Protein AF-A0A848ZBJ6-F1 (afdb_monomer)

Solvent-accessible surface area (backbone atoms only — not comparable to full-atom values): 4911 Å² total; per-residue (Å²): 131,85,77,73,73,75,70,56,47,20,69,48,89,95,43,83,51,63,23,58,89,96,51,75,38,26,72,72,60,53,71,58,25,54,71,67,42,51,47,47,29,52,52,26,43,50,52,21,65,75,36,59,92,40,91,62,26,68,57,30,46,49,51,23,52,52,28,47,47,52,30,42,48,53,44,64,76,51,74,76,86,78,80,137

Foldseek 3Di:
DDPPPPQQAAPAPPGRDRDDPPDNGNPVLLVQQDPVLNVQLVVLSVVLVVQPPHPCNVVSVVSNVVSSVSSNVSSVVPDDPDDD

pLDDT: mean 80.16, std 16.62, range [34.94, 94.06]

Mean predicted aligned error: 7.87 Å

Sequence (84 aa):
MSVDAMKRRCAVSGCETAPKRGHLMCLAHWRRVPRAEQAEVNDSWRAFMKGAGQEGSRERLARYRAAAKAATDAVMEKPEGGRP

Secondary structure (DSSP, 8-state):
----------SSTT--PPPPTT-SS-HHHHHHS-HHHHHHHHHHHHHHHHTTTSTTHHHHHHHHHHHHHHHHHHHHS-------

Radius of gyration: 14.59 Å; Cα contacts (8 Å, |Δi|>4): 72; chains: 1; bounding box: 46×26×41 Å

Nearest PDB structures (foldseek):
  7w8i-assembly1_A  TM=9.400E-01  e=1.663E+00  Homo sapiens
  3u3f-assembly2_B  TM=8.422E-01  e=1.241E+00  Homo sapiens
  7w9u-assembly3_C  TM=7.964E-01  e=1.395E+00  Homo sapiens
  5f28-assembly3_G  TM=7.549E-01  e=1.869E+00  Mus musculus
  6pw8-assembly1_A  TM=8.073E-01  e=2.814E+00  Homo sapiens

Structure (mmCIF, N/CA/C/O backbone):
data_AF-A0A848ZBJ6-F1
#
_entry.id   AF-A0A848ZBJ6-F1
#
loop_
_atom_site.group_PDB
_atom_site.id
_atom_site.type_symbol
_atom_site.label_atom_id
_atom_site.label_alt_id
_atom_site.label_comp_id
_atom_site.label_asym_id
_atom_site.label_entity_id
_atom_site.label_seq_id
_atom_site.pdbx_PDB_ins_code
_atom_site.Cartn_x
_atom_site.Cartn_y
_atom_site.Cartn_z
_atom_site.occupancy
_atom_site.B_iso_or_equiv
_atom_site.auth_seq_id
_atom_site.auth_comp_id
_atom_site.auth_asym_id
_atom_site.auth_atom_id
_atom_site.pdbx_PDB_model_num
ATOM 1 N N . MET A 1 1 ? 24.380 15.864 7.525 1.00 34.94 1 MET A N 1
ATOM 2 C CA . MET A 1 1 ? 23.012 16.089 7.012 1.00 34.94 1 MET A CA 1
ATOM 3 C C . MET A 1 1 ? 22.207 14.849 7.351 1.00 34.94 1 MET A C 1
ATOM 5 O O . MET A 1 1 ? 22.467 13.801 6.772 1.00 34.94 1 MET A O 1
ATOM 9 N N . SER A 1 2 ? 21.354 14.922 8.374 1.00 35.16 2 SER A N 1
ATOM 10 C CA . SER A 1 2 ? 20.505 13.800 8.778 1.00 35.16 2 SER A CA 1
ATOM 11 C C . SER A 1 2 ? 19.553 13.488 7.635 1.00 35.16 2 SER A C 1
ATOM 13 O O . SER A 1 2 ? 18.718 14.312 7.277 1.00 35.16 2 SER A O 1
ATOM 15 N N . VAL A 1 3 ? 19.712 12.318 7.024 1.00 42.19 3 VAL A N 1
ATOM 16 C CA . VAL A 1 3 ? 18.666 11.750 6.183 1.00 42.19 3 VAL A CA 1
ATOM 17 C C . VAL A 1 3 ? 17.550 11.362 7.135 1.00 42.19 3 VAL A C 1
ATOM 19 O O . VAL A 1 3 ? 17.576 10.283 7.722 1.00 42.19 3 VAL A O 1
ATOM 22 N N . ASP A 1 4 ? 16.624 12.291 7.376 1.00 39.38 4 ASP A N 1
ATOM 23 C CA . ASP A 1 4 ? 15.351 11.999 8.011 1.00 39.38 4 ASP A CA 1
ATOM 24 C C . ASP A 1 4 ? 14.800 10.758 7.327 1.00 39.38 4 ASP A C 1
ATOM 26 O O . ASP A 1 4 ? 14.380 10.776 6.166 1.00 39.38 4 ASP A O 1
ATOM 30 N N . ALA A 1 5 ? 14.912 9.634 8.032 1.00 42.06 5 ALA A N 1
ATOM 31 C CA . ALA A 1 5 ? 14.297 8.391 7.656 1.00 42.06 5 ALA A CA 1
ATOM 32 C C . ALA A 1 5 ? 12.820 8.730 7.571 1.00 42.06 5 ALA A C 1
ATOM 34 O O . ALA A 1 5 ? 12.162 8.836 8.604 1.00 42.06 5 ALA A O 1
ATOM 35 N N . MET A 1 6 ? 12.346 8.991 6.349 1.00 46.62 6 MET A N 1
ATOM 36 C CA . MET A 1 6 ? 10.961 9.269 6.018 1.00 46.62 6 MET A CA 1
ATOM 37 C C . MET A 1 6 ? 10.182 8.061 6.522 1.00 46.62 6 MET A C 1
ATOM 39 O O . MET A 1 6 ? 10.024 7.064 5.811 1.00 46.62 6 MET A O 1
ATOM 43 N N . LYS A 1 7 ? 9.808 8.094 7.807 1.00 53.25 7 LYS A N 1
ATOM 44 C CA . LYS A 1 7 ? 8.989 7.096 8.472 1.00 53.25 7 LYS A CA 1
ATOM 45 C C . LYS A 1 7 ? 7.722 7.145 7.659 1.00 53.25 7 LYS A C 1
ATOM 47 O O . LYS A 1 7 ? 6.933 8.072 7.820 1.00 53.25 7 LYS A O 1
ATOM 52 N N . ARG A 1 8 ? 7.594 6.218 6.704 1.00 66.06 8 ARG A N 1
ATOM 53 C CA . ARG A 1 8 ? 6.377 6.060 5.920 1.00 66.06 8 ARG A CA 1
ATOM 54 C C . ARG A 1 8 ? 5.302 5.912 6.974 1.00 66.06 8 ARG A C 1
ATOM 56 O O . ARG A 1 8 ? 5.348 4.951 7.733 1.00 66.06 8 ARG A O 1
ATOM 63 N N . ARG A 1 9 ? 4.466 6.934 7.126 1.00 79.50 9 ARG A N 1
ATOM 64 C CA . ARG A 1 9 ? 3.327 6.882 8.030 1.00 79.50 9 ARG A CA 1
ATOM 65 C C . ARG A 1 9 ? 2.296 5.977 7.381 1.00 79.50 9 ARG A C 1
ATOM 67 O O . ARG A 1 9 ? 2.374 5.681 6.186 1.00 79.50 9 ARG A O 1
ATOM 74 N 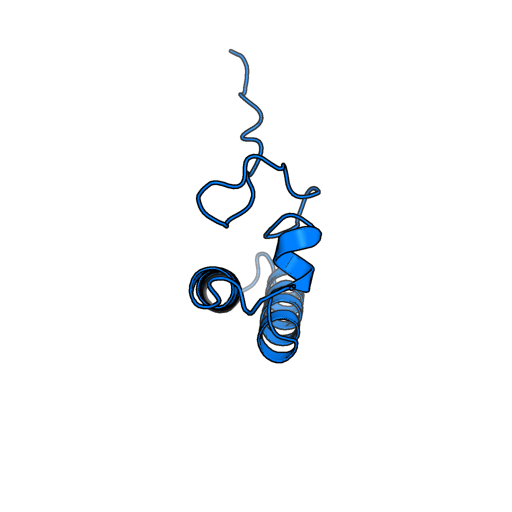N . CYS A 1 10 ? 1.367 5.486 8.181 1.00 83.81 10 CYS A N 1
ATOM 75 C CA . CYS A 1 10 ? 0.225 4.778 7.641 1.00 83.81 10 CYS A CA 1
ATOM 76 C C . CYS A 1 10 ? -0.460 5.649 6.576 1.00 83.81 10 CYS A C 1
ATOM 78 O O . CYS A 1 10 ? -0.609 6.851 6.769 1.00 83.81 10 CYS A O 1
ATOM 80 N N . ALA A 1 11 ? -0.888 5.046 5.465 1.00 82.19 11 ALA A N 1
ATOM 81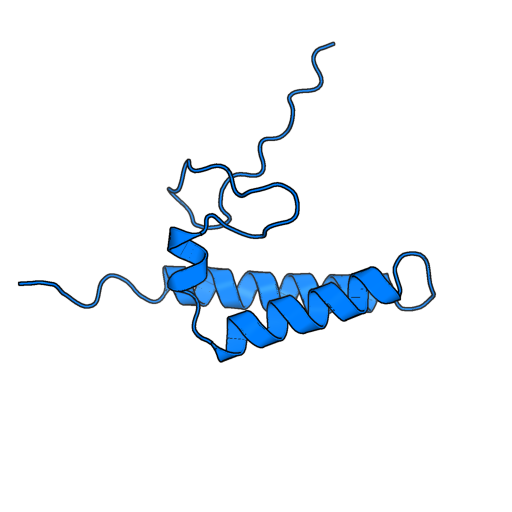 C CA . ALA A 1 11 ? -1.562 5.761 4.377 1.00 82.19 11 ALA A CA 1
ATOM 82 C C . ALA A 1 11 ? -2.948 6.327 4.761 1.00 82.19 11 ALA A C 1
ATOM 84 O O . ALA A 1 11 ? -3.562 7.034 3.973 1.00 82.19 11 ALA A O 1
ATOM 85 N N . VAL A 1 12 ? -3.442 6.001 5.956 1.00 83.31 12 VAL A N 1
ATOM 86 C CA . VAL A 1 12 ? -4.721 6.473 6.496 1.00 83.31 12 VAL A CA 1
ATOM 87 C C . VAL A 1 12 ? -4.499 7.807 7.203 1.00 83.31 12 VAL A C 1
ATOM 89 O O . VAL A 1 12 ? -3.689 7.885 8.131 1.00 83.31 12 VAL A O 1
ATOM 92 N N . SER A 1 13 ? -5.223 8.842 6.775 1.00 80.19 13 SER A N 1
ATOM 93 C CA . SER A 1 13 ? -5.167 10.181 7.370 1.00 80.19 13 SER A CA 1
ATOM 94 C C . SER A 1 13 ? -5.472 10.133 8.870 1.00 80.19 13 SER A C 1
ATOM 96 O O . SER A 1 13 ? -6.415 9.474 9.297 1.00 80.19 13 SER A O 1
ATOM 98 N N . GLY A 1 14 ? -4.656 10.812 9.679 1.00 81.25 14 GLY A N 1
ATOM 99 C CA . GLY A 1 14 ? -4.779 10.813 11.144 1.00 81.25 14 GLY A CA 1
ATOM 100 C C . GLY A 1 14 ? -4.125 9.620 11.854 1.00 81.25 14 GLY A C 1
ATOM 101 O O . GLY A 1 14 ? -4.068 9.599 13.079 1.00 81.25 14 GLY A O 1
ATOM 102 N N . CYS A 1 15 ? -3.576 8.641 11.125 1.00 84.38 15 CYS A N 1
ATOM 103 C CA . CYS A 1 15 ? -2.829 7.544 11.733 1.00 84.38 15 CYS A CA 1
ATOM 104 C C . CYS A 1 15 ? -1.327 7.852 11.812 1.00 84.38 15 CYS A C 1
ATOM 106 O O . CYS A 1 15 ? -0.616 7.870 10.807 1.00 84.38 15 CYS A O 1
ATOM 108 N N . GLU A 1 16 ? -0.816 8.007 13.032 1.00 83.88 16 GLU A N 1
ATOM 109 C CA . GLU A 1 16 ? 0.609 8.266 13.288 1.00 83.88 16 GLU A CA 1
ATOM 110 C C . GLU A 1 16 ? 1.456 6.988 13.382 1.00 83.88 16 GLU A C 1
ATOM 112 O O . GLU A 1 16 ? 2.682 7.035 13.503 1.00 83.88 16 GLU A O 1
ATOM 117 N N . THR A 1 17 ? 0.822 5.816 13.300 1.00 85.81 17 THR A N 1
ATOM 118 C CA . THR A 1 17 ? 1.525 4.536 13.378 1.00 85.81 17 THR A CA 1
ATOM 119 C C . THR A 1 17 ? 2.419 4.333 12.157 1.00 85.81 17 THR A C 1
ATOM 121 O O . THR A 1 17 ? 1.969 4.413 11.012 1.00 85.81 17 THR A O 1
ATOM 124 N N . ALA A 1 18 ? 3.680 3.981 12.401 1.00 83.19 18 ALA A N 1
ATOM 125 C CA . ALA A 1 18 ? 4.600 3.573 11.350 1.00 83.19 18 ALA A CA 1
ATOM 126 C C . ALA A 1 18 ? 4.268 2.141 10.869 1.00 83.19 18 ALA A C 1
ATOM 128 O O . ALA A 1 18 ? 4.384 1.196 11.657 1.00 83.19 18 ALA A O 1
ATOM 129 N N . PRO A 1 19 ? 3.861 1.922 9.602 1.00 84.12 19 PRO A N 1
ATOM 130 C CA . PRO A 1 19 ? 3.890 0.607 8.976 1.00 84.12 19 PRO A CA 1
ATOM 131 C C . PRO A 1 19 ? 5.264 -0.058 9.092 1.00 84.12 19 PRO A C 1
ATOM 133 O O . PRO A 1 19 ? 6.312 0.591 9.049 1.00 84.12 19 PRO A O 1
ATOM 136 N N . LYS A 1 20 ? 5.257 -1.394 9.162 1.00 81.56 20 LYS A N 1
ATOM 137 C CA . LYS A 1 20 ? 6.477 -2.188 8.982 1.00 81.56 20 LYS A CA 1
ATOM 138 C C . LYS A 1 20 ? 7.091 -1.871 7.615 1.00 81.56 20 LYS A C 1
ATOM 140 O O . LYS A 1 20 ? 6.374 -1.607 6.649 1.00 81.56 20 LYS A O 1
ATOM 145 N N . ARG A 1 21 ? 8.422 -1.948 7.507 1.00 78.19 21 ARG A N 1
ATOM 146 C CA . ARG A 1 21 ? 9.134 -1.712 6.239 1.00 78.19 21 ARG A CA 1
ATOM 147 C C . ARG A 1 21 ? 8.499 -2.538 5.112 1.00 78.19 21 ARG A C 1
ATOM 149 O O . ARG A 1 21 ? 8.213 -3.718 5.295 1.00 78.19 21 ARG A O 1
ATOM 156 N N . GLY A 1 22 ? 8.248 -1.893 3.973 1.00 77.00 22 GLY A N 1
ATOM 157 C CA . GLY A 1 22 ? 7.634 -2.528 2.800 1.00 77.00 22 GLY A CA 1
ATOM 158 C C . GLY A 1 22 ? 6.110 -2.682 2.846 1.00 77.00 22 GLY A C 1
ATOM 159 O O . GLY A 1 22 ? 5.546 -3.127 1.858 1.00 77.00 22 GLY A O 1
ATOM 160 N N . HIS A 1 23 ? 5.438 -2.293 3.933 1.00 82.00 23 HIS A N 1
ATOM 161 C CA . HIS A 1 23 ? 3.978 -2.352 4.024 1.00 82.00 23 HIS A CA 1
ATOM 162 C C . HIS A 1 23 ? 3.331 -1.010 3.675 1.00 82.00 23 HIS A C 1
ATOM 164 O O . HIS A 1 23 ? 3.905 0.055 3.912 1.00 82.00 23 HIS A O 1
ATOM 170 N N . LEU A 1 24 ? 2.113 -1.085 3.134 1.00 85.62 24 LEU A N 1
ATOM 171 C CA . LEU A 1 24 ? 1.300 0.071 2.755 1.00 85.62 24 LEU A CA 1
ATOM 172 C C . LEU A 1 24 ? 0.759 0.841 3.973 1.00 85.62 24 LEU A C 1
ATOM 174 O O . LEU A 1 24 ? 0.733 2.068 3.983 1.00 85.62 24 LEU A O 1
ATOM 178 N N . MET A 1 25 ? 0.326 0.123 5.008 1.00 88.62 25 MET A N 1
ATOM 179 C CA . MET A 1 25 ? -0.346 0.688 6.180 1.00 88.62 25 MET A CA 1
ATOM 180 C C . MET A 1 25 ? -0.044 -0.123 7.444 1.00 88.62 25 MET A C 1
ATOM 182 O O . MET A 1 25 ? 0.549 -1.205 7.376 1.00 88.62 25 MET A O 1
ATOM 186 N N . CYS A 1 26 ? -0.400 0.410 8.616 1.00 90.50 26 CYS A N 1
ATOM 187 C CA . CYS A 1 26 ? -0.261 -0.334 9.865 1.00 90.50 26 CYS A CA 1
ATOM 188 C C . CYS A 1 26 ? -1.190 -1.563 9.870 1.00 90.50 26 CYS A C 1
ATOM 190 O O . CYS A 1 26 ? -2.199 -1.604 9.165 1.00 90.50 26 CYS A O 1
ATOM 192 N N . LEU A 1 27 ? -0.869 -2.574 10.685 1.00 88.75 27 LEU A N 1
ATOM 193 C CA . LEU A 1 27 ? -1.622 -3.834 10.705 1.00 88.75 27 LEU A CA 1
ATOM 194 C C . LEU A 1 27 ? -3.107 -3.640 11.061 1.00 88.75 27 LEU A C 1
ATOM 196 O O . LEU A 1 27 ? -3.954 -4.370 10.553 1.00 88.75 27 LEU A O 1
ATOM 200 N N . ALA A 1 28 ? -3.424 -2.659 11.912 1.00 89.25 28 ALA A N 1
ATOM 201 C CA . ALA A 1 28 ? -4.798 -2.354 12.303 1.00 89.25 28 ALA A CA 1
ATOM 202 C C . ALA A 1 28 ? -5.638 -1.882 11.106 1.00 89.25 28 ALA A C 1
ATOM 204 O O . ALA A 1 28 ? -6.702 -2.443 10.855 1.00 89.25 28 ALA A O 1
ATOM 205 N N . HIS A 1 29 ? -5.132 -0.920 10.327 1.00 90.50 29 HIS A N 1
ATOM 206 C CA . HIS A 1 29 ? -5.810 -0.451 9.117 1.00 90.50 29 HIS A CA 1
ATOM 207 C C . HIS A 1 29 ? -5.807 -1.505 8.015 1.00 90.50 29 HIS A C 1
ATOM 209 O O . HIS A 1 29 ? -6.831 -1.699 7.371 1.00 90.50 29 HIS A O 1
ATOM 215 N N . TRP A 1 30 ? -4.725 -2.275 7.877 1.00 90.94 30 TRP A N 1
ATOM 216 C CA . TRP A 1 30 ? -4.669 -3.365 6.904 1.00 90.94 30 TRP A CA 1
ATOM 217 C C . TRP A 1 30 ? -5.772 -4.406 7.121 1.00 90.94 30 TRP A C 1
ATOM 219 O O . TRP A 1 30 ? -6.384 -4.876 6.170 1.00 90.94 30 TRP A O 1
ATOM 229 N N . ARG A 1 31 ? -6.077 -4.736 8.381 1.00 90.56 31 ARG A N 1
ATOM 230 C CA . ARG A 1 31 ? -7.167 -5.662 8.723 1.00 90.56 31 ARG A CA 1
ATOM 231 C C . ARG A 1 31 ? -8.564 -5.101 8.435 1.00 90.56 31 ARG A C 1
ATOM 233 O O . ARG A 1 31 ? -9.498 -5.892 8.357 1.00 90.56 31 ARG A O 1
ATOM 240 N N . ARG A 1 32 ? -8.711 -3.777 8.300 1.00 90.94 32 ARG A N 1
ATOM 241 C CA . ARG A 1 32 ? -9.977 -3.111 7.947 1.00 90.94 32 ARG A CA 1
ATOM 242 C C . ARG A 1 32 ? -10.220 -3.065 6.437 1.00 90.94 32 ARG A C 1
ATOM 244 O O . ARG A 1 32 ? -11.375 -2.985 6.029 1.00 90.94 32 ARG A O 1
ATOM 251 N N . VAL A 1 33 ? -9.160 -3.146 5.629 1.00 90.81 33 VAL A N 1
ATOM 252 C CA . VAL A 1 33 ? -9.259 -3.261 4.166 1.00 90.81 33 VAL A CA 1
ATOM 253 C C . VAL A 1 33 ? -10.080 -4.513 3.824 1.00 90.81 33 VAL A C 1
ATOM 255 O O . VAL A 1 33 ? -9.814 -5.571 4.408 1.00 90.81 33 VAL A O 1
ATOM 258 N N . PRO A 1 34 ? -11.062 -4.461 2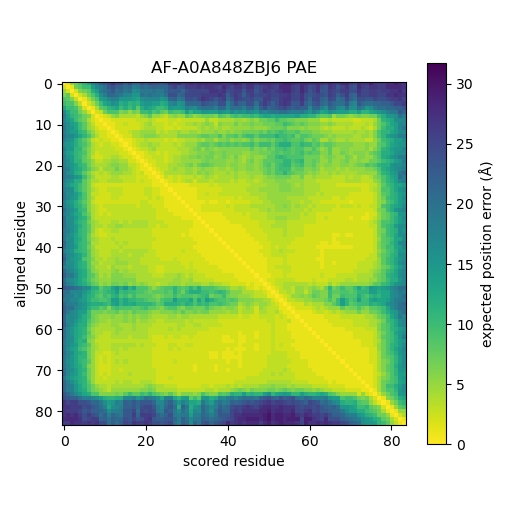.910 1.00 92.00 34 PRO A N 1
ATOM 259 C CA . PRO A 1 34 ? -11.792 -5.659 2.527 1.00 92.00 34 PRO A CA 1
ATOM 260 C C . PRO A 1 34 ? -10.888 -6.663 1.785 1.00 92.00 34 PRO A C 1
ATOM 262 O O . PRO A 1 34 ? -9.795 -6.356 1.304 1.00 92.00 34 PRO A O 1
ATOM 265 N N . ARG A 1 35 ? -11.273 -7.946 1.811 1.00 91.06 35 ARG A N 1
ATOM 266 C CA . ARG A 1 35 ? -10.381 -9.045 1.393 1.00 91.06 35 ARG A CA 1
ATOM 267 C C . ARG A 1 35 ? -10.016 -8.990 -0.091 1.00 91.06 35 ARG A C 1
ATOM 269 O O . ARG A 1 35 ? -8.912 -9.406 -0.433 1.00 91.06 35 ARG A O 1
ATOM 276 N N . ALA A 1 36 ? -10.910 -8.476 -0.934 1.00 91.38 36 ALA A N 1
ATOM 277 C CA . ALA A 1 36 ? -10.675 -8.326 -2.366 1.00 91.38 36 ALA A CA 1
ATOM 278 C C . ALA A 1 36 ? -9.547 -7.318 -2.643 1.00 91.38 36 ALA A C 1
ATOM 280 O O . ALA A 1 36 ? -8.607 -7.611 -3.375 1.00 91.38 36 ALA A O 1
ATOM 281 N N . GLU A 1 37 ? -9.566 -6.175 -1.968 1.00 92.56 37 GLU A N 1
ATOM 282 C CA . GLU A 1 37 ? -8.567 -5.117 -2.095 1.00 92.56 37 GLU A CA 1
ATOM 283 C C . GLU A 1 37 ? -7.239 -5.546 -1.463 1.00 92.56 37 GLU A C 1
ATOM 285 O O . GLU A 1 37 ? -6.171 -5.256 -2.004 1.00 92.56 37 GLU A O 1
ATOM 290 N N . GLN A 1 38 ? -7.278 -6.310 -0.361 1.00 92.62 38 GLN A N 1
ATOM 291 C CA . GLN A 1 38 ? -6.071 -6.944 0.179 1.00 92.62 38 GLN A CA 1
ATOM 292 C C . GLN A 1 38 ? -5.413 -7.878 -0.848 1.00 92.62 38 GLN A C 1
ATOM 294 O O . GLN A 1 38 ? -4.184 -7.891 -0.959 1.00 92.62 38 GLN A O 1
ATOM 299 N N . ALA A 1 39 ? -6.207 -8.673 -1.574 1.00 94.06 39 ALA A N 1
ATOM 300 C CA . ALA A 1 39 ? -5.705 -9.573 -2.608 1.00 94.06 39 ALA A CA 1
ATOM 301 C C . ALA A 1 39 ? -5.088 -8.785 -3.773 1.00 94.06 39 ALA A C 1
ATOM 303 O O . ALA A 1 39 ? -3.918 -9.000 -4.084 1.00 94.06 39 ALA A O 1
ATOM 304 N N . GLU A 1 40 ? -5.796 -7.790 -4.315 1.00 93.50 40 GLU A N 1
ATOM 305 C CA . GLU A 1 40 ? -5.296 -6.972 -5.430 1.00 93.50 40 GLU A CA 1
ATOM 306 C C . GLU A 1 40 ? -3.998 -6.227 -5.089 1.00 93.50 40 GLU A C 1
ATOM 308 O O . GLU A 1 40 ? -3.071 -6.177 -5.904 1.00 93.50 40 GLU A O 1
ATOM 313 N N . VAL 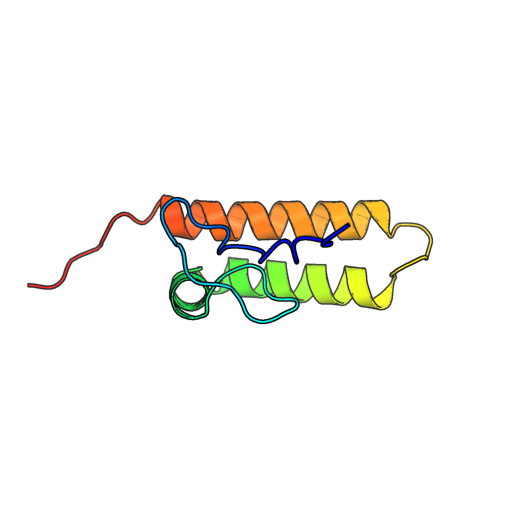A 1 41 ? -3.872 -5.677 -3.876 1.00 92.94 41 VAL A N 1
ATOM 314 C CA . VAL A 1 41 ? -2.625 -5.034 -3.425 1.00 92.94 41 VAL A CA 1
ATOM 315 C C . VAL A 1 41 ? -1.481 -6.046 -3.355 1.00 92.94 41 VAL A C 1
ATOM 317 O O . VAL A 1 41 ? -0.380 -5.758 -3.823 1.00 92.94 41 VAL A O 1
ATOM 320 N N . ASN A 1 42 ? -1.721 -7.234 -2.797 1.00 92.38 42 ASN A N 1
ATOM 321 C CA . ASN A 1 42 ? -0.690 -8.267 -2.694 1.00 92.38 42 ASN A CA 1
ATOM 322 C C . ASN A 1 42 ? -0.264 -8.794 -4.068 1.00 92.38 42 ASN A C 1
ATOM 324 O O . ASN A 1 42 ? 0.930 -8.979 -4.308 1.00 92.38 42 ASN A O 1
ATOM 328 N N . A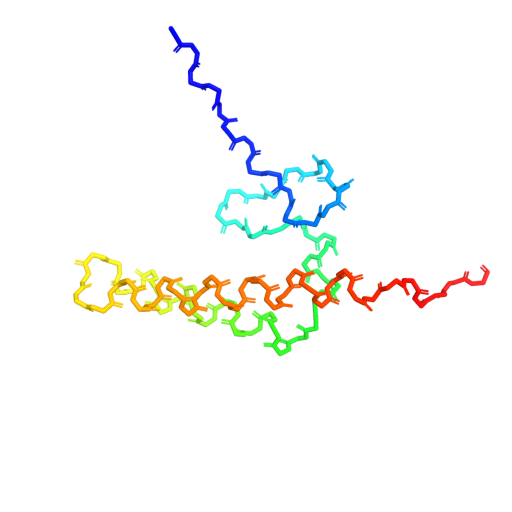SP A 1 43 ? -1.212 -9.015 -4.973 1.00 93.31 43 ASP A N 1
ATOM 329 C CA . ASP A 1 43 ? -0.938 -9.579 -6.291 1.00 93.31 43 ASP A CA 1
ATOM 330 C C . ASP A 1 43 ? -0.242 -8.568 -7.200 1.00 93.31 43 ASP A C 1
ATOM 332 O O . ASP A 1 43 ? 0.767 -8.892 -7.833 1.00 93.31 43 ASP A O 1
ATOM 336 N N . SER A 1 44 ? -0.684 -7.308 -7.187 1.00 92.50 44 SER A N 1
ATOM 337 C CA . SER A 1 44 ? 0.003 -6.225 -7.898 1.00 92.50 44 SER A CA 1
ATOM 338 C C . SER A 1 44 ? 1.398 -5.941 -7.329 1.00 92.50 44 SER A C 1
ATOM 340 O O . SER A 1 44 ? 2.333 -5.715 -8.100 1.00 92.50 44 SER A O 1
ATOM 342 N N . TRP A 1 45 ? 1.585 -6.030 -6.006 1.00 90.12 45 TRP A N 1
ATOM 343 C CA . TRP A 1 45 ? 2.902 -5.924 -5.372 1.00 90.12 45 TRP A CA 1
ATOM 344 C C . TRP A 1 45 ? 3.836 -7.058 -5.797 1.00 90.12 45 TRP A C 1
ATOM 346 O O . TRP A 1 45 ? 4.974 -6.805 -6.193 1.00 90.12 45 TRP A O 1
ATOM 356 N N . ARG A 1 46 ? 3.360 -8.309 -5.770 1.00 91.00 46 ARG A N 1
ATOM 357 C CA . ARG A 1 46 ? 4.129 -9.474 -6.236 1.00 91.00 46 ARG A CA 1
ATOM 358 C C . ARG A 1 46 ? 4.505 -9.341 -7.705 1.00 91.00 46 ARG A C 1
ATOM 360 O O . ARG A 1 46 ? 5.656 -9.597 -8.054 1.00 91.00 46 ARG A O 1
ATOM 367 N N . ALA A 1 47 ? 3.570 -8.914 -8.553 1.00 89.94 47 ALA A N 1
ATOM 368 C CA . ALA A 1 47 ? 3.828 -8.691 -9.970 1.00 89.94 47 ALA A CA 1
ATOM 369 C C . ALA A 1 47 ? 4.897 -7.609 -10.179 1.00 89.94 47 ALA A C 1
ATOM 371 O O . ALA A 1 47 ? 5.851 -7.823 -10.929 1.00 89.94 47 ALA A O 1
ATOM 372 N N . PHE A 1 48 ? 4.777 -6.473 -9.486 1.00 87.81 48 PHE A N 1
ATOM 373 C CA . PHE A 1 48 ? 5.765 -5.398 -9.540 1.00 87.81 48 PHE A CA 1
ATOM 374 C C . PHE A 1 48 ? 7.147 -5.868 -9.078 1.00 87.81 48 PHE A C 1
ATOM 376 O O . PHE A 1 48 ? 8.117 -5.663 -9.800 1.00 87.81 48 PHE A O 1
ATOM 383 N N . MET A 1 49 ? 7.235 -6.549 -7.933 1.00 88.12 49 MET A N 1
ATOM 384 C CA . MET A 1 49 ? 8.499 -7.057 -7.392 1.00 88.12 49 MET A CA 1
ATOM 385 C C . MET A 1 49 ? 9.154 -8.096 -8.305 1.00 88.12 49 MET A C 1
ATOM 387 O O . MET A 1 49 ? 10.367 -8.063 -8.486 1.00 88.12 49 MET A O 1
ATOM 391 N N . LYS A 1 50 ? 8.366 -8.993 -8.912 1.00 88.25 50 LYS A N 1
ATOM 392 C CA . LYS A 1 50 ? 8.870 -10.008 -9.849 1.00 88.25 50 LYS A CA 1
ATOM 393 C C . LYS A 1 50 ? 9.444 -9.387 -11.125 1.00 88.25 50 LYS A C 1
ATOM 395 O O . LYS A 1 50 ? 10.414 -9.903 -11.662 1.00 88.25 50 LYS A O 1
ATOM 400 N N . GLY A 1 51 ? 8.840 -8.299 -11.603 1.00 8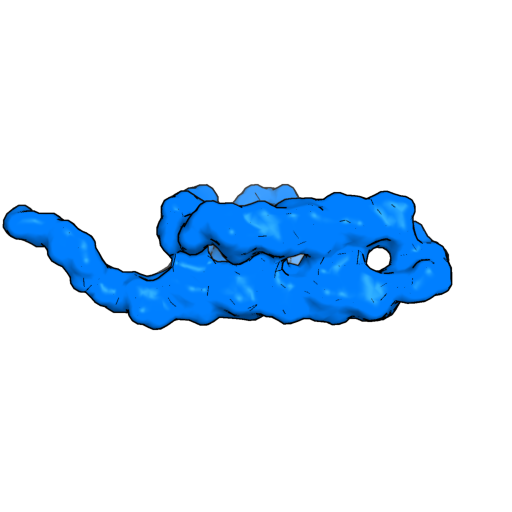1.94 51 GLY A N 1
ATOM 401 C CA . GLY A 1 51 ? 9.250 -7.603 -12.823 1.00 81.94 51 GLY A CA 1
ATOM 402 C C . GLY A 1 51 ? 9.946 -6.266 -12.577 1.00 81.94 51 GLY A C 1
ATOM 403 O O . GLY A 1 51 ? 9.873 -5.387 -13.444 1.00 81.94 51 GLY A O 1
ATOM 404 N N . ALA A 1 52 ? 10.540 -6.067 -11.397 1.00 79.38 52 ALA A N 1
ATOM 405 C CA . ALA A 1 52 ? 11.201 -4.822 -11.034 1.00 79.38 52 ALA A CA 1
ATOM 406 C C . ALA A 1 52 ? 12.443 -4.614 -11.915 1.00 79.38 52 ALA A C 1
ATOM 408 O O . ALA A 1 52 ? 13.280 -5.502 -12.045 1.00 79.38 52 ALA A O 1
ATOM 409 N N . GLY A 1 53 ? 12.544 -3.444 -12.550 1.00 78.62 53 GLY A N 1
ATOM 410 C CA . GLY A 1 53 ? 13.634 -3.121 -13.483 1.00 78.62 53 GLY A CA 1
ATOM 411 C C . GLY A 1 53 ? 13.466 -3.684 -14.900 1.00 78.62 53 GLY A C 1
ATOM 412 O O . GLY A 1 53 ? 14.291 -3.397 -15.758 1.00 78.62 53 GLY A O 1
ATOM 413 N N . GLN A 1 54 ? 12.392 -4.434 -15.165 1.00 85.88 54 GLN A N 1
ATOM 414 C CA . GLN A 1 54 ? 12.061 -4.938 -16.500 1.00 85.88 54 GLN A CA 1
ATOM 415 C C . GLN A 1 54 ? 11.098 -4.003 -17.244 1.00 85.88 54 GLN A C 1
ATOM 417 O O . GLN A 1 54 ? 10.422 -3.160 -16.641 1.00 85.88 54 GLN A O 1
ATOM 422 N N . GLU A 1 55 ? 10.970 -4.200 -18.556 1.00 79.50 55 GLU A N 1
ATOM 423 C CA . GLU A 1 55 ? 9.935 -3.559 -19.369 1.00 79.50 55 GLU A CA 1
ATOM 424 C C . GLU A 1 55 ? 8.536 -3.826 -18.776 1.00 79.50 55 GLU A C 1
ATOM 426 O O . GLU A 1 55 ? 8.244 -4.910 -18.257 1.00 79.50 55 GLU A O 1
ATOM 431 N N . GLY A 1 56 ? 7.692 -2.793 -18.721 1.00 83.50 56 GLY A N 1
ATOM 432 C CA . GLY A 1 56 ? 6.402 -2.836 -18.017 1.00 83.50 56 GLY A CA 1
ATOM 433 C C . GLY A 1 56 ? 6.472 -2.641 -16.491 1.00 83.50 56 GLY A C 1
ATOM 434 O O . GLY A 1 56 ? 5.437 -2.636 -15.827 1.00 83.50 56 GLY A O 1
ATOM 435 N N . SER A 1 57 ? 7.654 -2.417 -15.895 1.00 85.69 57 SER A N 1
ATOM 436 C CA . SER A 1 57 ? 7.793 -2.115 -14.453 1.00 85.69 57 SER A CA 1
ATOM 437 C C . SER A 1 57 ? 6.970 -0.887 -14.034 1.00 85.69 57 SER A C 1
ATOM 439 O O . SER A 1 57 ? 6.331 -0.889 -12.981 1.00 85.69 57 SER A O 1
ATOM 441 N N . ARG A 1 58 ? 6.906 0.144 -14.891 1.00 87.00 58 ARG A N 1
ATOM 442 C CA . ARG A 1 58 ? 6.103 1.356 -14.651 1.00 87.00 58 ARG A CA 1
ATOM 443 C C . ARG A 1 58 ? 4.603 1.061 -14.599 1.00 87.00 58 ARG A C 1
ATOM 445 O O . ARG A 1 58 ? 3.917 1.607 -13.741 1.00 87.00 58 ARG A O 1
ATOM 452 N N . GLU A 1 59 ? 4.109 0.201 -15.481 1.00 89.56 59 GLU A N 1
ATOM 453 C CA . GLU A 1 59 ? 2.703 -0.207 -15.515 1.00 89.56 59 GLU A CA 1
ATOM 454 C C . GLU A 1 59 ? 2.347 -1.051 -14.288 1.00 89.56 59 GLU A C 1
ATOM 456 O O . GLU A 1 59 ? 1.369 -0.770 -13.598 1.00 89.56 59 GLU A O 1
ATOM 461 N N . ARG A 1 60 ? 3.199 -2.020 -13.931 1.00 88.06 60 ARG A N 1
ATOM 462 C CA . ARG A 1 60 ? 3.023 -2.826 -12.713 1.00 88.06 60 ARG A CA 1
ATOM 463 C C . ARG A 1 60 ? 3.045 -1.961 -11.450 1.00 88.06 60 ARG A C 1
ATOM 465 O O . ARG A 1 60 ? 2.228 -2.163 -10.553 1.00 88.06 60 ARG A O 1
ATOM 472 N N . LEU A 1 61 ? 3.918 -0.951 -11.406 1.00 88.62 61 LEU A N 1
ATOM 473 C CA . LEU A 1 61 ? 3.940 0.039 -10.329 1.00 88.62 61 LEU A CA 1
ATOM 474 C C . LEU A 1 61 ? 2.661 0.887 -10.301 1.00 88.62 61 LEU A C 1
ATOM 476 O O . LEU A 1 61 ? 2.148 1.172 -9.220 1.00 88.62 61 LEU A O 1
ATOM 480 N N . ALA A 1 62 ? 2.141 1.292 -11.462 1.00 91.00 62 ALA A N 1
ATOM 481 C CA . ALA A 1 62 ? 0.885 2.030 -11.556 1.00 91.00 62 ALA A CA 1
ATOM 482 C C . ALA A 1 62 ? -0.297 1.187 -11.052 1.00 91.00 62 ALA A C 1
ATOM 484 O O . ALA A 1 62 ? -1.077 1.677 -10.237 1.00 91.00 62 ALA A O 1
ATOM 485 N N . ARG A 1 63 ? -0.368 -0.096 -11.434 1.00 91.62 63 ARG A N 1
ATOM 486 C CA . ARG A 1 63 ? -1.376 -1.039 -10.928 1.00 91.62 63 ARG A CA 1
ATOM 487 C C . ARG A 1 63 ? -1.290 -1.196 -9.411 1.00 91.62 63 ARG A C 1
ATOM 489 O O . ARG A 1 63 ? -2.310 -1.097 -8.736 1.00 91.62 63 ARG A O 1
ATOM 496 N N . TYR A 1 64 ? -0.084 -1.366 -8.868 1.00 91.00 64 TYR A N 1
ATOM 497 C CA . TYR A 1 64 ? 0.117 -1.420 -7.418 1.00 91.00 64 TYR A CA 1
ATOM 498 C C . TYR A 1 64 ? -0.356 -0.142 -6.717 1.00 91.00 64 TYR A C 1
ATOM 500 O O . TYR A 1 64 ? -1.041 -0.212 -5.701 1.00 91.00 64 TYR A O 1
ATOM 508 N N . ARG A 1 65 ? -0.045 1.039 -7.266 1.00 90.56 65 ARG A N 1
ATOM 509 C CA . ARG A 1 65 ? -0.501 2.320 -6.702 1.00 90.56 65 ARG A CA 1
ATOM 510 C C . ARG A 1 65 ? -2.021 2.471 -6.744 1.00 90.56 65 ARG A C 1
ATOM 512 O O . ARG A 1 65 ? -2.585 2.974 -5.778 1.00 90.56 65 ARG A O 1
ATOM 519 N N . ALA A 1 66 ? -2.671 2.030 -7.819 1.00 92.44 66 ALA A N 1
ATOM 520 C CA . ALA A 1 66 ? -4.127 2.051 -7.933 1.00 92.44 66 ALA A CA 1
ATOM 521 C C . ALA A 1 66 ? -4.783 1.135 -6.888 1.00 92.44 66 ALA A C 1
ATOM 523 O O . ALA A 1 66 ? -5.661 1.582 -6.154 1.00 92.44 66 ALA A O 1
ATOM 524 N N . ALA A 1 67 ? -4.292 -0.102 -6.747 1.00 92.75 67 ALA A N 1
ATOM 525 C CA . ALA A 1 67 ? -4.768 -1.032 -5.723 1.00 92.75 67 ALA A CA 1
ATOM 526 C C . ALA A 1 67 ? -4.533 -0.486 -4.304 1.00 92.75 67 ALA A C 1
ATOM 528 O O . ALA A 1 67 ? -5.412 -0.554 -3.449 1.00 92.75 67 ALA A O 1
ATOM 529 N N . ALA A 1 68 ? -3.363 0.113 -4.058 1.00 91.31 68 ALA A N 1
ATOM 530 C CA . ALA A 1 68 ? -3.040 0.736 -2.781 1.00 91.31 68 ALA A CA 1
ATOM 531 C C . ALA A 1 68 ? -3.983 1.899 -2.447 1.00 91.31 68 ALA A C 1
ATOM 533 O O . ALA A 1 68 ? -4.430 2.007 -1.308 1.00 91.31 68 ALA A O 1
ATOM 534 N N . LYS A 1 69 ? -4.317 2.737 -3.437 1.00 90.19 69 LYS A N 1
ATOM 535 C CA . LYS A 1 69 ? -5.289 3.819 -3.265 1.00 90.19 69 LYS A CA 1
ATOM 536 C C . LYS A 1 69 ? -6.674 3.263 -2.930 1.00 90.19 69 LYS A C 1
ATOM 538 O O . LYS A 1 69 ? -7.243 3.691 -1.937 1.00 90.19 69 LYS A O 1
ATOM 543 N N . ALA A 1 70 ? -7.162 2.276 -3.684 1.00 90.75 70 ALA A N 1
ATOM 544 C CA . ALA A 1 70 ? -8.458 1.645 -3.425 1.00 90.75 70 ALA A CA 1
ATOM 545 C C . ALA A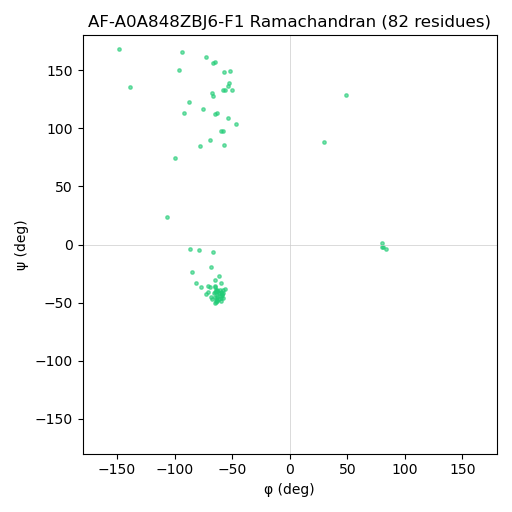 1 70 ? -8.532 1.036 -2.012 1.00 90.75 70 ALA A C 1
ATOM 547 O O . ALA A 1 70 ? -9.517 1.223 -1.305 1.00 90.75 70 ALA A O 1
ATOM 548 N N . ALA A 1 71 ? -7.461 0.379 -1.556 1.00 90.56 71 ALA A N 1
ATOM 549 C CA . ALA A 1 71 ? -7.378 -0.141 -0.193 1.00 90.56 71 ALA A CA 1
ATOM 550 C C . ALA A 1 71 ? -7.418 0.969 0.872 1.00 90.56 71 ALA A C 1
ATOM 552 O O . ALA A 1 71 ? -8.036 0.790 1.919 1.00 90.56 71 ALA A O 1
ATOM 553 N N . THR A 1 72 ? -6.761 2.108 0.630 1.00 89.75 72 THR A N 1
ATOM 554 C CA . THR A 1 72 ? -6.825 3.270 1.526 1.00 89.75 72 THR A CA 1
ATOM 555 C C . THR A 1 72 ? -8.217 3.898 1.533 1.00 89.75 72 THR A C 1
ATOM 557 O O . THR A 1 72 ? -8.752 4.130 2.615 1.00 89.75 72 THR A O 1
ATOM 560 N N . ASP A 1 73 ? -8.817 4.118 0.362 1.00 89.12 73 ASP A N 1
ATOM 561 C CA . ASP A 1 73 ? -10.165 4.674 0.225 1.00 89.12 73 ASP A CA 1
ATOM 562 C C . ASP A 1 73 ? -11.184 3.784 0.959 1.00 89.12 73 ASP A C 1
ATOM 564 O O . ASP A 1 73 ? -11.931 4.279 1.794 1.00 89.12 73 ASP A O 1
ATOM 568 N N . ALA A 1 74 ? -11.119 2.458 0.791 1.00 88.69 74 ALA A N 1
ATOM 569 C CA . ALA A 1 74 ? -12.022 1.510 1.452 1.00 88.69 74 ALA A CA 1
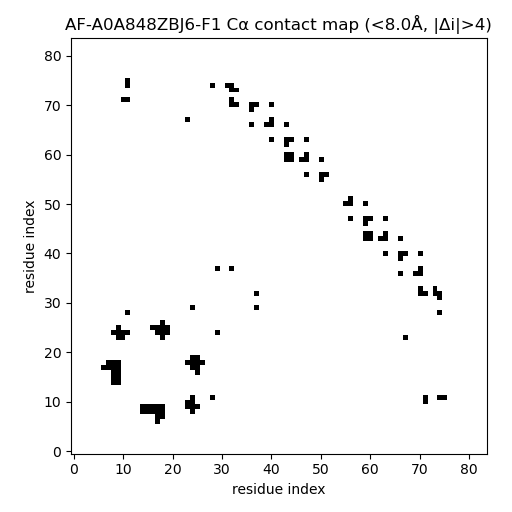ATOM 570 C C . ALA A 1 74 ? -11.949 1.536 2.993 1.00 88.69 74 ALA A C 1
ATOM 572 O O . ALA A 1 74 ? -12.914 1.182 3.674 1.00 88.69 74 ALA A O 1
ATOM 573 N N . VAL A 1 75 ? -10.804 1.927 3.564 1.00 86.50 75 VAL A N 1
ATOM 574 C CA . VAL A 1 75 ? -10.654 2.110 5.017 1.00 86.50 75 VAL A CA 1
ATOM 575 C C . VAL A 1 75 ? -11.205 3.464 5.466 1.00 86.50 75 VAL A C 1
ATOM 577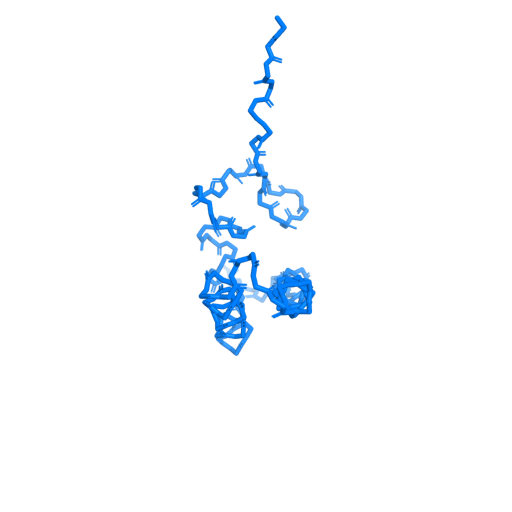 O O . VAL A 1 75 ? -11.733 3.552 6.571 1.00 86.50 75 VAL A O 1
ATOM 580 N N . MET A 1 76 ? -11.102 4.498 4.627 1.00 82.00 76 MET A N 1
ATOM 581 C CA . MET A 1 76 ? -11.617 5.845 4.904 1.00 82.00 76 MET A CA 1
ATOM 582 C C . MET A 1 76 ? -13.141 5.942 4.723 1.00 82.00 76 MET A C 1
ATOM 584 O O . MET A 1 76 ? -13.805 6.614 5.504 1.00 82.00 76 MET A O 1
ATOM 588 N N . GLU A 1 77 ? -13.702 5.244 3.732 1.00 78.06 77 GLU A N 1
ATOM 589 C CA . GLU A 1 77 ? -15.140 5.204 3.416 1.00 78.06 77 GLU A CA 1
ATOM 590 C C . GLU A 1 77 ? -15.950 4.285 4.336 1.00 78.06 77 GLU A C 1
ATOM 592 O O . GLU A 1 77 ? -17.177 4.262 4.265 1.00 78.06 77 GLU A O 1
ATOM 597 N N . LYS A 1 78 ? -15.291 3.552 5.239 1.00 61.06 78 LYS A N 1
ATOM 598 C CA . LYS A 1 78 ? -15.944 2.890 6.371 1.00 61.06 78 LYS A CA 1
ATOM 599 C C . LYS A 1 78 ? -15.760 3.722 7.646 1.00 61.06 78 LYS A C 1
ATOM 601 O O . LYS A 1 78 ? -14.976 3.311 8.510 1.00 61.06 78 LYS A O 1
ATOM 606 N N . PRO A 1 79 ? -16.468 4.857 7.822 1.00 51.09 79 PRO A N 1
ATOM 607 C CA . PRO A 1 79 ? -16.624 5.421 9.147 1.00 51.09 79 PRO A CA 1
ATOM 608 C C . PRO A 1 79 ? -17.444 4.416 9.964 1.00 51.09 79 PRO A C 1
ATOM 610 O O . PRO A 1 79 ? -18.585 4.107 9.648 1.00 51.09 79 PRO A O 1
ATOM 613 N N . GLU A 1 80 ? -16.780 3.818 10.945 1.00 47.56 80 GLU A N 1
ATOM 614 C CA . GLU A 1 80 ? -17.343 3.189 12.141 1.00 47.56 80 GLU A CA 1
ATOM 615 C C . GLU A 1 80 ? -18.754 2.586 12.023 1.00 47.56 80 GLU A C 1
ATOM 617 O O . GLU A 1 80 ? -19.762 3.172 12.405 1.00 47.56 80 GLU A O 1
ATOM 622 N N . GLY A 1 81 ? -18.812 1.320 11.612 1.00 45.41 81 GLY A N 1
ATOM 623 C CA . GLY A 1 81 ? -19.906 0.437 12.002 1.00 45.41 81 GLY A CA 1
ATOM 624 C C . GLY A 1 81 ? -19.697 -0.055 13.434 1.00 45.41 81 GLY A C 1
ATOM 625 O O . GLY A 1 81 ? -19.114 -1.119 13.614 1.00 45.41 81 GLY A O 1
ATOM 626 N N . GLY A 1 82 ? -20.137 0.760 14.398 1.00 51.56 82 GLY A N 1
ATOM 627 C CA . GLY A 1 82 ? -20.731 0.399 15.693 1.00 51.56 82 GLY A CA 1
ATOM 628 C C . GLY A 1 82 ? -20.053 -0.638 16.600 1.00 51.56 82 GLY A C 1
ATOM 629 O O . GLY A 1 82 ? -19.882 -1.808 16.254 1.00 51.56 82 GLY A O 1
ATOM 630 N N . ARG A 1 83 ? -19.850 -0.257 17.864 1.00 35.06 83 ARG A N 1
ATOM 631 C CA . ARG A 1 83 ? -19.910 -1.209 18.982 1.00 35.06 83 ARG A CA 1
ATOM 632 C C . ARG A 1 83 ? -20.645 -0.558 20.172 1.00 35.06 83 ARG A C 1
ATOM 634 O O . ARG A 1 83 ? -20.411 0.631 20.370 1.00 35.06 83 ARG A O 1
ATOM 641 N N . PRO A 1 84 ? -21.566 -1.287 20.844 1.00 47.44 84 PRO A N 1
ATOM 642 C CA . PRO A 1 84 ? -22.562 -0.743 21.780 1.00 47.44 84 PRO A CA 1
ATOM 643 C C . PRO A 1 84 ? -21.981 -0.175 23.072 1.00 47.44 84 PRO A C 1
ATOM 645 O O . PRO A 1 84 ? -20.849 -0.572 23.436 1.00 47.44 84 PRO A O 1
#